Protein AF-A0A830DCE0-F1 (afdb_monomer)

Solvent-accessible surface area (backbone atoms only — not comparable to full-atom values): 4321 Å² total; per-residue (Å²): 84,70,96,43,61,75,89,39,48,51,75,51,76,55,96,53,22,41,38,39,34,26,44,45,82,46,101,74,88,48,73,44,77,79,42,77,50,77,46,83,44,67,62,94,41,39,58,72,92,64,49,45,75,50,74,56,97,32,43,71,49,75,49,74,57,70,72,80,133

Sequence (69 aa):
MSGVAKEDVEVYVDDGKMIAEGLKDFEDDEHDVVKRFRTHLPLDRVQADAIMSEMNNGVVKVRIPFQLF

Nearest PDB structures (foldseek):
  2bol-assembly1_A  TM=8.058E-01  e=2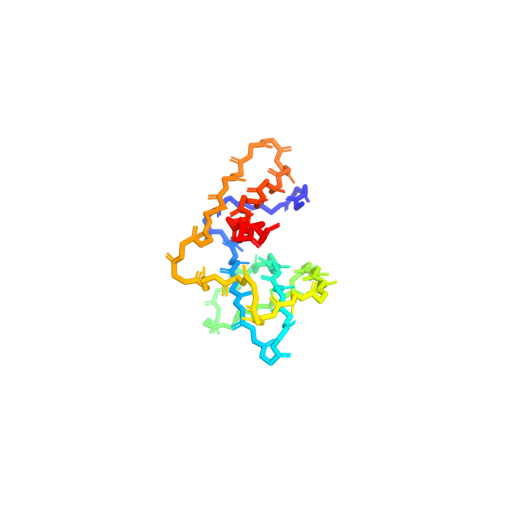.052E-02  Taenia saginata
  8rha-assembly1_A  TM=7.226E-01  e=1.542E-02  Homo sapiens
  4ydz-assembly1_B  TM=7.093E-01  e=4.568E-02  Caenorhabditis elegans
  4ydz-assembly1_A  TM=6.644E-01  e=2.579E-02  Caenorhabditis elegans
  3id8-assembly1_A  TM=8.019E-01  e=1.772E+00  Homo sapiens

Structure (mmCIF, N/CA/C/O backbone):
data_AF-A0A830DCE0-F1
#
_entry.id   AF-A0A830DCE0-F1
#
loop_
_atom_site.group_PDB
_atom_site.id
_atom_site.type_symbol
_atom_site.label_atom_id
_atom_site.label_alt_id
_atom_site.label_comp_id
_atom_site.label_asym_id
_atom_site.label_entity_id
_atom_site.label_seq_id
_atom_site.pdbx_PDB_ins_code
_atom_site.Cartn_x
_atom_site.Cartn_y
_atom_site.Cartn_z
_atom_site.occupancy
_atom_site.B_iso_or_equiv
_atom_site.auth_seq_id
_atom_site.auth_comp_id
_atom_site.auth_asym_id
_atom_site.auth_atom_id
_atom_site.pdbx_PDB_model_num
ATOM 1 N N . MET A 1 1 ? 9.646 2.270 -2.334 1.00 88.00 1 MET A N 1
ATOM 2 C CA . MET A 1 1 ? 9.550 1.795 -3.729 1.00 88.00 1 MET A CA 1
ATOM 3 C C . MET A 1 1 ? 10.492 2.561 -4.669 1.00 88.00 1 MET A C 1
ATOM 5 O O . MET A 1 1 ? 10.072 3.013 -5.721 1.00 88.00 1 MET A O 1
ATOM 9 N N . SER A 1 2 ? 11.779 2.737 -4.330 1.00 88.38 2 SER A N 1
ATOM 10 C CA . SER A 1 2 ? 12.714 3.404 -5.259 1.00 88.38 2 SER A CA 1
ATOM 11 C C . SER A 1 2 ? 12.954 2.535 -6.497 1.00 88.38 2 SER A C 1
ATOM 13 O O . SER A 1 2 ? 13.094 1.320 -6.345 1.00 88.38 2 SER A O 1
ATOM 15 N N . GLY A 1 3 ? 13.003 3.131 -7.689 1.00 87.62 3 GLY A N 1
ATOM 16 C CA . GLY A 1 3 ? 13.196 2.410 -8.954 1.00 87.62 3 GLY A CA 1
ATOM 17 C C . GLY A 1 3 ? 11.967 1.649 -9.468 1.00 87.62 3 GLY A C 1
ATOM 18 O O . GLY A 1 3 ? 12.132 0.784 -10.316 1.00 87.62 3 GLY A O 1
ATOM 19 N N . VAL A 1 4 ? 10.776 1.943 -8.942 1.00 89.50 4 VAL A N 1
ATOM 20 C CA . VAL A 1 4 ? 9.477 1.501 -9.480 1.00 89.50 4 VAL A CA 1
ATOM 21 C C . VAL A 1 4 ? 8.703 2.765 -9.858 1.00 89.50 4 VAL A C 1
ATOM 23 O O . VAL A 1 4 ? 8.798 3.757 -9.119 1.00 89.50 4 VAL A O 1
ATOM 26 N N . ALA A 1 5 ? 8.013 2.772 -11.002 1.00 89.00 5 ALA A N 1
ATOM 27 C CA . ALA A 1 5 ? 7.185 3.910 -11.389 1.00 89.00 5 ALA A CA 1
ATOM 28 C C . ALA A 1 5 ? 5.967 4.018 -10.460 1.00 89.00 5 ALA A C 1
ATOM 30 O O . ALA A 1 5 ? 5.655 3.093 -9.714 1.00 89.00 5 ALA A O 1
ATOM 31 N N . LYS A 1 6 ? 5.311 5.179 -10.420 1.00 89.69 6 LYS A N 1
ATOM 32 C CA . LYS A 1 6 ? 4.198 5.386 -9.480 1.00 89.69 6 LYS A CA 1
ATOM 33 C C . LYS A 1 6 ? 2.971 4.576 -9.894 1.00 89.69 6 LYS A C 1
ATOM 35 O O . LYS A 1 6 ? 2.246 4.089 -9.035 1.00 89.69 6 LYS A O 1
ATOM 40 N N . GLU A 1 7 ? 2.742 4.518 -11.192 1.00 89.94 7 GLU A N 1
ATOM 41 C CA . GLU A 1 7 ? 1.694 3.774 -11.875 1.00 89.94 7 GLU A CA 1
ATOM 42 C C . GLU A 1 7 ? 1.791 2.265 -11.624 1.00 89.94 7 GLU A C 1
ATOM 44 O O . GLU A 1 7 ? 0.757 1.625 -11.490 1.00 89.94 7 GLU A O 1
ATOM 49 N N . ASP A 1 8 ? 3.003 1.742 -11.422 1.00 90.75 8 ASP A N 1
ATOM 50 C CA . ASP A 1 8 ? 3.239 0.318 -11.167 1.00 90.75 8 ASP A CA 1
ATOM 51 C C . ASP A 1 8 ? 3.211 -0.028 -9.667 1.00 90.75 8 ASP A C 1
ATOM 53 O O . ASP A 1 8 ? 3.655 -1.101 -9.261 1.00 90.75 8 ASP A O 1
ATOM 57 N N . VAL A 1 9 ? 2.782 0.893 -8.796 1.00 91.31 9 VAL A N 1
ATOM 58 C CA . VAL A 1 9 ? 2.693 0.640 -7.353 1.00 91.31 9 VAL A CA 1
ATOM 59 C C . VAL A 1 9 ? 1.247 0.469 -6.925 1.00 91.31 9 VAL A C 1
ATOM 61 O O . VAL A 1 9 ? 0.449 1.404 -6.990 1.00 91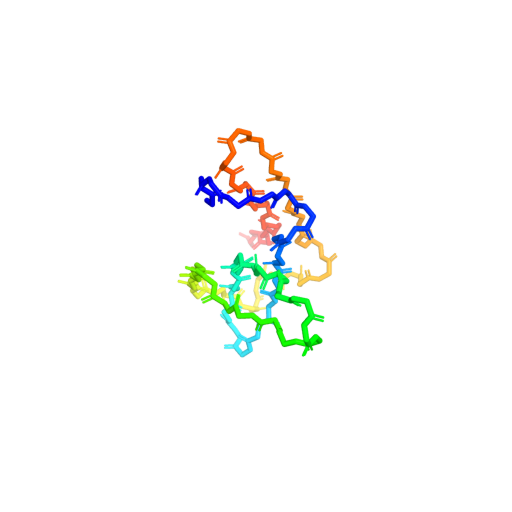.31 9 VAL A O 1
ATOM 64 N N . GLU A 1 10 ? 0.956 -0.690 -6.347 1.00 92.06 10 GLU A N 1
ATOM 65 C CA . GLU A 1 10 ? -0.334 -0.998 -5.744 1.00 92.06 10 GLU A CA 1
ATOM 66 C C . GLU A 1 10 ? -0.234 -1.012 -4.220 1.00 92.06 10 GLU A C 1
ATOM 68 O O . GLU A 1 10 ? 0.740 -1.494 -3.633 1.00 92.06 10 GLU A O 1
ATOM 73 N N . VAL A 1 11 ? -1.259 -0.476 -3.557 1.00 90.94 11 VAL A N 1
ATOM 74 C CA . VAL A 1 11 ? -1.410 -0.534 -2.101 1.00 90.94 11 VAL A CA 1
ATOM 75 C C . VAL A 1 11 ? -2.808 -1.036 -1.791 1.00 90.94 11 VAL A C 1
ATOM 77 O O . VAL A 1 11 ? -3.790 -0.418 -2.195 1.00 90.94 11 VAL A O 1
ATOM 80 N N . TYR A 1 12 ? -2.901 -2.139 -1.059 1.00 90.25 12 TYR A N 1
ATOM 81 C CA . TYR A 1 12 ? -4.174 -2.767 -0.721 1.00 90.25 12 TYR A CA 1
ATOM 82 C C . TYR A 1 12 ? -4.125 -3.416 0.663 1.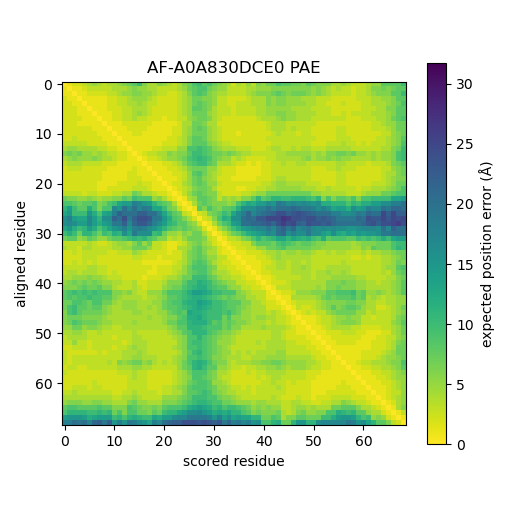00 90.25 12 TYR A C 1
ATOM 84 O O . TYR A 1 12 ? -3.069 -3.519 1.293 1.00 90.25 12 TYR A O 1
ATOM 92 N N . VAL A 1 13 ? -5.290 -3.818 1.166 1.00 89.12 13 VAL A N 1
ATOM 93 C CA . VAL A 1 13 ? -5.421 -4.543 2.431 1.00 89.12 13 VAL A CA 1
ATOM 94 C C . VAL A 1 13 ? -5.908 -5.950 2.138 1.00 89.12 13 VAL A C 1
ATOM 96 O O . VAL A 1 13 ? -6.918 -6.124 1.464 1.00 89.12 13 VAL A O 1
ATOM 99 N N . ASP A 1 14 ? -5.199 -6.937 2.667 1.00 89.62 14 ASP A N 1
ATOM 100 C CA . ASP A 1 14 ? -5.540 -8.351 2.551 1.00 89.62 14 ASP A CA 1
ATOM 101 C C . ASP A 1 14 ? -5.291 -9.042 3.895 1.00 89.62 14 ASP A C 1
ATOM 103 O O . ASP A 1 14 ? -4.241 -8.846 4.511 1.00 89.62 14 ASP A O 1
ATOM 107 N N . ASP A 1 15 ? -6.280 -9.796 4.376 1.00 88.62 15 ASP A N 1
ATOM 108 C CA . ASP A 1 15 ? -6.219 -10.574 5.624 1.00 88.62 15 ASP A CA 1
ATOM 109 C C . ASP A 1 15 ? -5.580 -9.821 6.820 1.00 88.62 15 ASP A C 1
ATO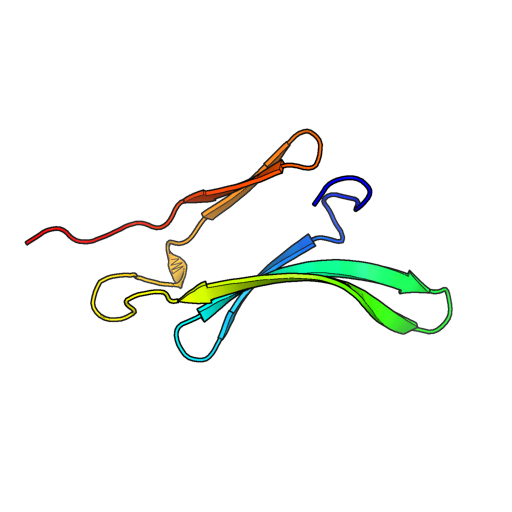M 111 O O . ASP A 1 15 ? -4.637 -10.277 7.473 1.00 88.62 15 ASP A O 1
ATOM 115 N N . GLY A 1 16 ? -6.029 -8.587 7.074 1.00 86.19 16 GLY A N 1
ATOM 116 C CA . GLY A 1 16 ? -5.518 -7.768 8.183 1.00 86.19 16 GLY A CA 1
ATOM 117 C C . GLY A 1 16 ? -4.100 -7.238 8.009 1.00 86.19 16 GLY A C 1
ATOM 118 O O . GLY A 1 16 ? -3.485 -6.769 8.971 1.00 86.19 16 GLY A O 1
ATOM 119 N N . LYS A 1 17 ? -3.568 -7.271 6.788 1.00 89.81 17 LYS A N 1
ATOM 120 C CA . LYS A 1 17 ? -2.266 -6.705 6.444 1.00 89.81 17 LYS A CA 1
ATOM 121 C C . LYS A 1 17 ? -2.430 -5.647 5.373 1.00 89.81 17 LYS A C 1
ATOM 123 O O . LYS A 1 17 ? -3.112 -5.852 4.379 1.00 89.81 17 LYS A O 1
ATOM 128 N N . MET A 1 18 ? -1.746 -4.526 5.559 1.00 91.56 18 MET A N 1
ATOM 129 C CA . MET A 1 18 ? -1.489 -3.599 4.469 1.00 91.56 18 MET A CA 1
ATOM 130 C C . MET A 1 18 ? -0.342 -4.153 3.639 1.00 91.56 18 MET A C 1
ATOM 132 O O . MET A 1 18 ? 0.727 -4.477 4.176 1.00 91.56 18 MET A O 1
ATOM 136 N N . ILE A 1 19 ? -0.564 -4.224 2.339 1.00 93.12 19 ILE A N 1
ATOM 137 C CA . ILE A 1 19 ? 0.391 -4.692 1.357 1.00 93.12 19 ILE A CA 1
ATOM 138 C C . ILE A 1 19 ? 0.680 -3.536 0.400 1.00 93.12 19 ILE A C 1
ATOM 140 O O . ILE A 1 19 ? -0.235 -2.854 -0.048 1.00 93.12 19 ILE A O 1
ATOM 144 N N . ALA A 1 20 ? 1.961 -3.289 0.135 1.00 92.44 20 ALA A N 1
ATOM 145 C CA . ALA A 1 20 ? 2.409 -2.358 -0.893 1.00 92.44 20 ALA A CA 1
ATOM 146 C C . ALA A 1 20 ? 3.352 -3.094 -1.845 1.00 92.44 20 ALA A C 1
ATOM 148 O O . ALA A 1 20 ? 4.398 -3.596 -1.413 1.00 92.44 20 ALA A O 1
ATOM 149 N N . GLU A 1 21 ? 2.993 -3.152 -3.122 1.00 94.31 21 GLU A N 1
ATOM 150 C CA . GLU A 1 21 ? 3.695 -3.909 -4.158 1.00 94.31 21 GLU A CA 1
ATOM 151 C C . GLU A 1 21 ? 4.120 -2.994 -5.293 1.00 94.31 21 GLU A C 1
ATOM 153 O O . GLU A 1 21 ? 3.448 -2.022 -5.610 1.00 94.31 21 GLU A O 1
ATOM 158 N N . GLY A 1 22 ? 5.314 -3.248 -5.813 1.00 91.75 22 GLY A N 1
ATOM 159 C CA . GLY A 1 22 ? 5.797 -2.663 -7.047 1.00 91.75 22 GLY A CA 1
ATOM 160 C C . GLY A 1 22 ? 5.761 -3.753 -8.097 1.00 91.75 22 GLY A C 1
ATOM 161 O O . GLY A 1 22 ? 6.419 -4.784 -7.915 1.00 91.75 22 GLY A O 1
ATOM 162 N N . LEU A 1 23 ? 4.986 -3.518 -9.138 1.00 89.31 23 LEU A N 1
ATOM 163 C CA . LEU A 1 23 ? 4.832 -4.369 -10.298 1.00 89.31 23 LEU A CA 1
ATOM 164 C C . LEU A 1 23 ? 5.830 -3.935 -11.371 1.00 89.31 23 LEU A C 1
ATOM 166 O O . LEU A 1 23 ? 6.413 -2.846 -11.317 1.00 89.31 23 LEU A O 1
ATOM 170 N N . LYS A 1 24 ? 6.082 -4.825 -12.318 1.00 82.81 24 LYS A N 1
ATOM 171 C CA . LYS A 1 24 ? 6.762 -4.481 -13.555 1.00 82.81 24 LYS A CA 1
ATOM 172 C C . LYS A 1 24 ? 6.116 -5.267 -14.680 1.00 82.81 24 LYS A C 1
ATOM 174 O O . LYS A 1 24 ? 6.154 -6.495 -14.666 1.00 82.81 24 LYS A O 1
ATOM 179 N N . ASP A 1 25 ? 5.568 -4.540 -15.639 1.00 70.38 25 ASP A N 1
ATOM 180 C CA . ASP A 1 25 ? 4.981 -5.119 -16.837 1.00 70.38 25 ASP A CA 1
ATOM 181 C C . ASP A 1 25 ? 6.113 -5.635 -17.728 1.00 70.38 25 ASP A C 1
ATOM 183 O O . ASP A 1 25 ? 7.036 -4.897 -18.101 1.00 70.38 25 ASP A O 1
ATOM 187 N N . PHE A 1 26 ? 6.066 -6.924 -18.043 1.00 62.06 26 PHE A N 1
ATOM 188 C CA . PHE A 1 26 ? 6.778 -7.475 -19.187 1.00 62.06 26 PHE A CA 1
ATOM 189 C C . PHE A 1 26 ? 5.820 -7.499 -20.385 1.00 62.06 26 PHE A C 1
ATOM 191 O O . PHE A 1 26 ? 4.608 -7.517 -20.203 1.00 62.06 26 PHE A O 1
ATOM 198 N N . GLU A 1 27 ? 6.351 -7.476 -21.612 1.00 57.69 27 GLU A N 1
ATOM 199 C CA . GLU A 1 27 ? 5.564 -7.388 -22.862 1.00 57.69 27 GLU A CA 1
ATOM 200 C C . GLU A 1 27 ? 4.551 -8.544 -23.079 1.00 57.69 27 GLU A C 1
ATOM 202 O O . GLU A 1 27 ? 3.832 -8.521 -24.071 1.00 57.69 27 GLU A O 1
ATOM 207 N N . ASP A 1 28 ? 4.460 -9.516 -22.163 1.00 56.69 28 ASP A N 1
ATOM 208 C CA . ASP A 1 28 ? 3.700 -10.771 -22.277 1.00 56.69 28 ASP A CA 1
ATOM 209 C C . ASP A 1 28 ? 2.579 -10.923 -21.214 1.00 56.69 28 ASP A C 1
ATOM 211 O O . ASP A 1 28 ? 2.350 -12.010 -20.691 1.00 56.69 28 ASP A O 1
ATOM 215 N N . ASP A 1 29 ? 1.864 -9.840 -20.878 1.00 58.09 29 ASP A N 1
ATOM 216 C CA . ASP A 1 29 ? 0.692 -9.832 -19.966 1.00 58.09 29 ASP A CA 1
ATOM 217 C C . ASP A 1 29 ? 0.939 -10.425 -18.553 1.00 58.09 29 ASP A C 1
ATOM 219 O O . ASP A 1 29 ? 0.00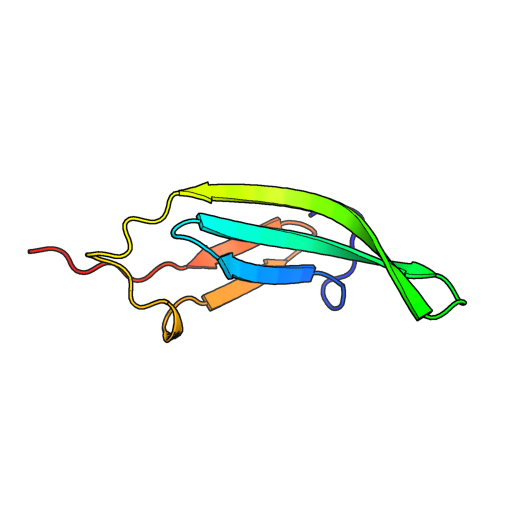0 -10.680 -17.793 1.00 58.09 29 ASP A O 1
ATOM 223 N N . GLU A 1 30 ? 2.202 -10.628 -18.168 1.00 62.84 30 GLU A N 1
ATOM 224 C CA . GLU A 1 30 ? 2.599 -11.175 -16.872 1.00 62.84 30 GLU A CA 1
ATOM 225 C C . GLU A 1 30 ? 3.189 -10.061 -15.994 1.00 62.84 30 GLU A C 1
ATOM 227 O O . GLU A 1 30 ? 4.231 -9.465 -16.292 1.00 62.84 30 GLU A O 1
ATOM 232 N N . HIS A 1 31 ? 2.484 -9.752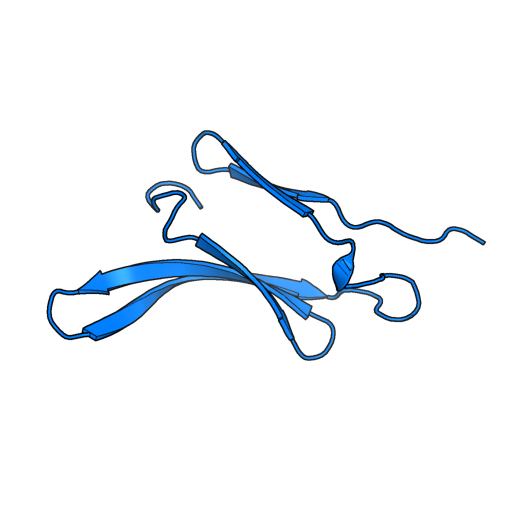 -14.903 1.00 67.94 31 HIS A N 1
ATOM 233 C CA . HIS A 1 31 ? 2.917 -8.783 -13.900 1.00 67.94 31 HIS A CA 1
ATOM 234 C C . HIS A 1 31 ? 3.793 -9.461 -12.857 1.00 67.94 31 HIS A C 1
ATOM 236 O O . HIS A 1 31 ? 3.307 -10.172 -11.975 1.00 67.94 31 HIS A O 1
ATOM 242 N N . ASP A 1 32 ? 5.092 -9.191 -12.918 1.00 83.44 32 ASP A N 1
ATOM 243 C CA . ASP A 1 32 ? 6.034 -9.683 -11.922 1.00 83.44 32 ASP A CA 1
ATOM 244 C C . ASP A 1 32 ? 6.136 -8.709 -10.742 1.00 83.44 32 ASP A C 1
ATOM 246 O O . ASP A 1 32 ? 6.382 -7.506 -10.893 1.00 83.44 32 ASP A O 1
ATOM 250 N N . VAL A 1 33 ? 6.002 -9.239 -9.524 1.00 86.00 33 VAL A N 1
ATOM 251 C CA . VAL A 1 33 ? 6.168 -8.452 -8.296 1.00 86.00 33 VAL A CA 1
ATOM 252 C C . VAL A 1 33 ? 7.657 -8.251 -8.027 1.00 86.00 33 VAL A C 1
ATOM 254 O O . VAL A 1 33 ? 8.333 -9.109 -7.455 1.00 86.00 33 VAL A O 1
ATOM 257 N N . VAL A 1 34 ? 8.178 -7.079 -8.387 1.00 90.44 34 VAL A N 1
ATOM 258 C CA . VAL A 1 34 ? 9.601 -6.749 -8.208 1.00 90.44 34 VAL A CA 1
ATOM 259 C C . VAL A 1 34 ? 9.931 -6.283 -6.791 1.00 90.44 34 VAL A C 1
ATOM 261 O O . VAL A 1 34 ? 11.079 -6.402 -6.351 1.00 90.44 34 VAL A O 1
ATOM 264 N N . LYS A 1 35 ? 8.951 -5.732 -6.056 1.00 91.19 35 LYS A N 1
ATOM 265 C CA . LYS A 1 35 ? 9.100 -5.300 -4.651 1.00 91.19 35 LYS A CA 1
ATOM 266 C C . LYS A 1 35 ? 7.801 -5.482 -3.880 1.00 91.19 35 LYS A C 1
ATOM 268 O O . LYS A 1 35 ? 6.731 -5.218 -4.405 1.00 91.19 35 LYS A O 1
ATOM 273 N N . ARG A 1 36 ? 7.901 -5.854 -2.603 1.00 93.81 36 ARG A N 1
ATOM 274 C CA . ARG A 1 36 ? 6.742 -6.098 -1.736 1.00 93.81 36 ARG A CA 1
ATOM 275 C C . ARG A 1 36 ? 7.046 -5.732 -0.289 1.00 93.81 36 ARG A C 1
ATOM 277 O O . ARG A 1 36 ? 8.055 -6.164 0.266 1.00 93.81 36 ARG A O 1
ATOM 284 N N . PHE A 1 37 ? 6.147 -4.976 0.327 1.00 90.94 37 PHE A N 1
ATOM 285 C CA . PHE A 1 37 ? 6.161 -4.635 1.748 1.00 90.94 37 PHE A CA 1
ATOM 286 C C . PHE A 1 37 ? 4.837 -5.044 2.383 1.00 90.94 37 PHE A C 1
ATOM 288 O O . PHE A 1 37 ? 3.781 -4.891 1.774 1.00 90.94 37 PHE A O 1
ATOM 295 N N . ARG A 1 38 ? 4.895 -5.571 3.609 1.00 93.12 38 ARG A N 1
ATOM 296 C CA . ARG A 1 38 ? 3.720 -6.027 4.357 1.00 93.12 38 ARG A CA 1
ATOM 297 C C . ARG A 1 38 ? 3.812 -5.567 5.802 1.00 93.12 38 ARG A C 1
ATOM 299 O O . ARG A 1 38 ? 4.862 -5.717 6.424 1.00 93.12 38 ARG A O 1
ATOM 306 N N . THR A 1 39 ? 2.716 -5.050 6.341 1.00 90.31 39 THR A N 1
ATOM 307 C CA . THR A 1 39 ? 2.597 -4.724 7.767 1.00 90.31 39 THR A CA 1
ATOM 308 C C . THR A 1 39 ? 1.210 -5.078 8.275 1.00 90.31 39 THR A C 1
ATOM 310 O O . THR A 1 39 ? 0.240 -5.007 7.527 1.00 90.31 39 THR A O 1
ATOM 313 N N . HIS A 1 40 ? 1.108 -5.452 9.547 1.00 90.50 40 HIS A N 1
ATOM 314 C CA . HIS A 1 40 ? -0.183 -5.723 10.171 1.00 90.50 40 HIS A CA 1
ATOM 315 C C . HIS A 1 40 ? -0.957 -4.421 10.381 1.00 90.50 40 HIS A C 1
ATOM 317 O O . HIS A 1 40 ? -0.377 -3.410 10.791 1.00 90.50 40 HIS A O 1
ATOM 323 N N . LEU A 1 41 ? -2.261 -4.474 10.118 1.00 85.31 41 LEU A N 1
ATOM 324 C CA . LEU A 1 41 ? -3.214 -3.430 10.456 1.00 85.31 41 LEU A CA 1
ATOM 325 C C . LEU A 1 41 ? -4.175 -3.944 11.533 1.00 85.31 41 LEU A C 1
ATOM 327 O O . LEU A 1 41 ? -4.742 -5.026 11.384 1.00 85.31 41 LEU A O 1
ATOM 331 N N . PRO A 1 42 ? -4.413 -3.171 12.598 1.00 83.88 42 PRO A N 1
ATOM 332 C CA . PRO A 1 42 ? -5.486 -3.455 13.543 1.00 83.88 42 PRO A CA 1
ATOM 333 C C . PRO A 1 42 ? -6.832 -3.097 12.894 1.00 83.88 42 PRO A C 1
ATOM 335 O O . PRO A 1 42 ? -7.312 -1.966 12.994 1.00 83.88 42 PRO A O 1
ATOM 338 N N . LEU A 1 43 ? -7.415 -4.054 12.164 1.00 78.62 43 LEU A N 1
ATOM 339 C CA . LEU A 1 43 ? -8.662 -3.861 11.410 1.00 78.62 43 LEU A CA 1
ATOM 340 C C . LEU A 1 43 ? -9.854 -3.456 12.290 1.00 78.62 43 LEU A C 1
ATOM 342 O O . LEU A 1 43 ? -10.799 -2.858 11.792 1.00 78.62 43 LEU A 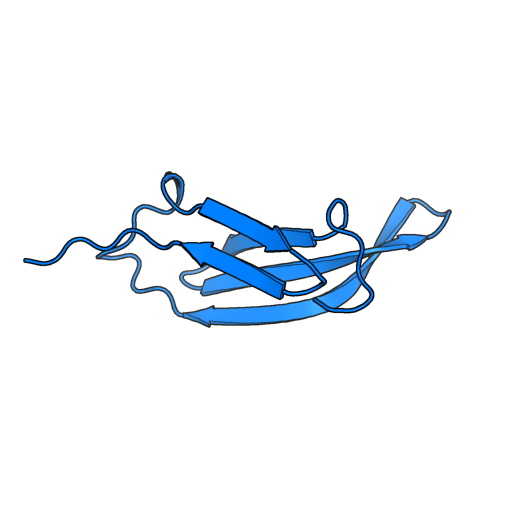O 1
ATOM 346 N N . ASP A 1 44 ? -9.797 -3.722 13.597 1.00 84.62 44 ASP A N 1
ATOM 347 C CA . ASP A 1 44 ? -10.782 -3.263 14.583 1.00 84.62 44 ASP A CA 1
ATOM 348 C C . ASP A 1 44 ? -10.808 -1.732 14.747 1.00 84.62 44 ASP A C 1
ATOM 350 O O . ASP A 1 44 ? -11.7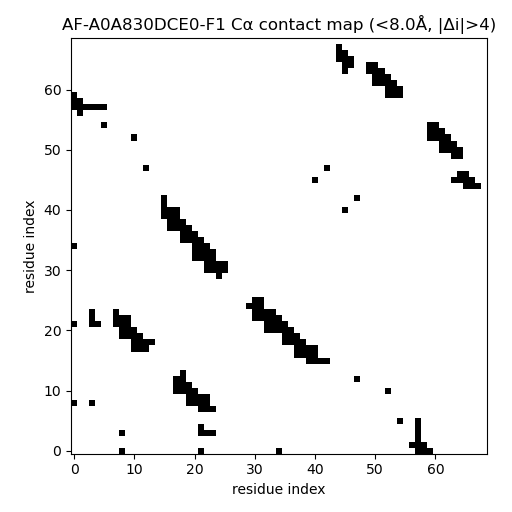44 -1.191 15.332 1.00 84.62 44 ASP A O 1
ATOM 354 N N . ARG A 1 45 ? -9.787 -1.025 14.241 1.00 83.50 45 ARG A N 1
ATOM 355 C CA . ARG A 1 45 ? -9.600 0.428 14.421 1.00 83.50 45 ARG A CA 1
ATOM 356 C C . ARG A 1 45 ? -9.360 1.188 13.123 1.00 83.50 45 ARG A C 1
ATOM 358 O O . ARG A 1 45 ? -9.172 2.406 13.168 1.00 83.50 45 ARG A O 1
ATOM 365 N N . VAL A 1 46 ? -9.329 0.480 11.995 1.00 83.94 46 VAL A N 1
ATOM 366 C CA . VAL A 1 46 ? -8.990 1.023 10.679 1.00 83.94 46 VAL A CA 1
ATOM 367 C C . VAL A 1 46 ? -10.142 0.772 9.718 1.00 83.94 46 VAL A C 1
ATOM 369 O O . VAL A 1 46 ? -10.533 -0.366 9.484 1.00 83.94 46 VAL A O 1
ATOM 372 N N . GLN A 1 47 ? -10.644 1.842 9.108 1.00 83.62 47 GLN A N 1
ATOM 373 C CA . GLN A 1 47 ? -11.555 1.738 7.971 1.00 83.62 47 GLN A CA 1
ATOM 374 C C . GLN A 1 47 ? -10.717 1.632 6.697 1.00 83.62 47 GLN A C 1
ATOM 376 O O . GLN A 1 47 ? -10.073 2.606 6.307 1.00 83.62 47 GLN A O 1
ATOM 381 N N . ALA A 1 48 ? -10.695 0.447 6.079 1.00 80.44 48 ALA A N 1
ATOM 382 C CA . ALA A 1 48 ? -9.860 0.170 4.908 1.00 80.44 48 ALA A CA 1
ATOM 383 C C . ALA A 1 48 ? -10.115 1.164 3.760 1.00 80.44 48 ALA A C 1
ATOM 385 O O . ALA A 1 48 ? -9.163 1.695 3.195 1.00 80.44 48 ALA A O 1
ATOM 386 N N . ASP A 1 49 ? -11.381 1.507 3.510 1.00 83.75 49 ASP A N 1
ATOM 387 C CA . ASP A 1 49 ? -11.798 2.438 2.448 1.00 83.75 49 ASP A CA 1
ATOM 388 C C . ASP A 1 49 ? -11.317 3.883 2.665 1.00 83.75 49 ASP A C 1
ATOM 390 O O . ASP A 1 49 ? -11.338 4.699 1.746 1.00 83.75 49 ASP A O 1
ATOM 394 N N . ALA A 1 50 ? -10.883 4.221 3.881 1.00 85.94 50 ALA A N 1
ATOM 395 C CA . ALA A 1 50 ? -10.365 5.541 4.221 1.00 85.94 50 ALA A CA 1
ATOM 396 C C . ALA A 1 50 ? -8.824 5.605 4.181 1.00 85.94 50 ALA A C 1
ATOM 398 O O . ALA A 1 50 ? -8.240 6.666 4.429 1.00 85.94 50 ALA A O 1
ATOM 399 N N . ILE A 1 51 ? -8.146 4.490 3.879 1.00 87.38 51 ILE A N 1
ATOM 400 C CA . ILE A 1 51 ? -6.695 4.462 3.685 1.00 87.38 51 ILE A CA 1
ATOM 401 C C . ILE A 1 51 ? -6.354 5.220 2.403 1.00 87.38 51 ILE A C 1
ATOM 403 O O . ILE A 1 51 ? -6.904 4.968 1.336 1.00 87.38 51 ILE A O 1
ATOM 407 N N . MET A 1 52 ? -5.397 6.138 2.507 1.00 90.88 52 MET A N 1
ATOM 408 C CA . MET A 1 52 ? -4.889 6.890 1.362 1.00 90.88 52 MET A CA 1
ATOM 409 C C . MET A 1 52 ? -3.398 6.642 1.192 1.00 90.88 52 MET A C 1
ATOM 411 O O . MET A 1 52 ? -2.653 6.614 2.173 1.00 90.88 52 MET A O 1
ATOM 415 N N . SER A 1 53 ? -2.935 6.549 -0.050 1.00 91.25 53 SER A N 1
ATOM 416 C CA . SER A 1 53 ? -1.512 6.447 -0.369 1.00 91.25 53 SER A CA 1
ATOM 417 C C . SER A 1 53 ? -1.077 7.529 -1.349 1.00 91.25 53 SER A C 1
ATOM 419 O O . SER A 1 53 ? -1.757 7.808 -2.334 1.00 91.25 53 SER A O 1
ATOM 421 N N . GLU A 1 54 ? 0.095 8.108 -1.109 1.00 93.88 54 GLU A N 1
ATOM 422 C CA . GLU A 1 54 ? 0.783 8.996 -2.045 1.00 93.88 54 GLU A CA 1
ATOM 423 C C . GLU A 1 54 ? 2.210 8.493 -2.279 1.00 93.88 54 GLU A C 1
ATOM 425 O O . GLU A 1 54 ? 2.849 7.957 -1.373 1.00 93.88 54 GLU A O 1
ATOM 430 N N . MET A 1 55 ? 2.736 8.685 -3.488 1.00 90.69 55 MET A N 1
ATOM 431 C CA . MET A 1 55 ? 4.120 8.350 -3.816 1.00 90.69 55 MET A CA 1
ATOM 432 C C . MET A 1 55 ? 4.863 9.587 -4.301 1.00 90.69 55 MET A C 1
ATOM 434 O O . MET A 1 55 ? 4.386 10.308 -5.178 1.00 90.69 55 MET A O 1
ATOM 438 N N . ASN A 1 56 ? 6.042 9.822 -3.730 1.00 91.75 56 ASN A N 1
ATOM 439 C CA . ASN A 1 56 ? 6.935 10.907 -4.115 1.00 91.75 56 ASN A CA 1
ATOM 440 C C . ASN A 1 56 ? 8.389 10.419 -4.043 1.00 91.75 56 ASN A C 1
ATOM 442 O O . ASN A 1 56 ? 8.797 9.865 -3.023 1.00 91.75 56 ASN A O 1
ATOM 446 N N .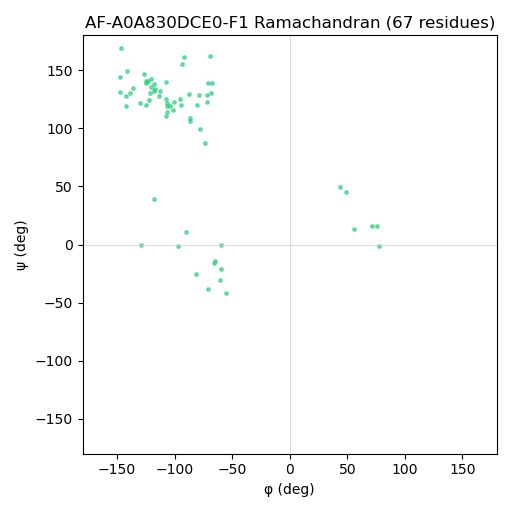 ASN A 1 57 ? 9.156 10.595 -5.125 1.00 90.88 57 ASN A N 1
ATOM 447 C CA . ASN A 1 57 ? 10.579 10.237 -5.207 1.00 90.88 57 ASN A CA 1
ATOM 448 C C . ASN A 1 57 ? 10.898 8.809 -4.715 1.00 90.88 57 ASN A C 1
ATOM 450 O O . ASN A 1 57 ? 11.827 8.592 -3.939 1.00 90.88 57 ASN A O 1
ATOM 454 N N . GLY A 1 58 ? 10.097 7.816 -5.117 1.00 87.69 58 GLY A N 1
ATOM 455 C CA . GLY A 1 58 ? 10.305 6.421 -4.711 1.00 87.69 58 GLY A CA 1
ATOM 456 C C . GLY A 1 58 ? 9.843 6.083 -3.285 1.00 87.69 58 GLY A C 1
ATOM 457 O O . GLY A 1 58 ? 9.947 4.926 -2.863 1.00 87.69 58 GLY A O 1
ATOM 458 N N . VAL A 1 59 ? 9.325 7.052 -2.529 1.00 92.50 59 VAL A N 1
ATOM 459 C CA . VAL A 1 59 ? 8.785 6.865 -1.176 1.00 92.50 59 VAL A CA 1
ATOM 460 C C . VAL A 1 59 ? 7.265 6.805 -1.249 1.00 92.50 59 VAL A C 1
ATOM 462 O O . VAL A 1 59 ? 6.632 7.749 -1.712 1.00 92.50 59 VAL A O 1
ATOM 465 N N . VAL A 1 60 ? 6.687 5.704 -0.764 1.00 92.69 60 VAL A N 1
ATOM 466 C CA . VAL A 1 60 ? 5.236 5.544 -0.611 1.00 92.69 60 VAL A CA 1
ATOM 467 C C . VAL A 1 60 ? 4.878 5.945 0.811 1.00 92.69 60 VAL A C 1
ATOM 469 O O . VAL A 1 60 ? 5.394 5.369 1.770 1.00 92.69 60 VAL A O 1
ATOM 472 N N . LYS A 1 61 ? 4.022 6.951 0.948 1.00 93.81 61 LYS A N 1
ATOM 473 C CA . LYS A 1 61 ? 3.450 7.378 2.222 1.00 93.81 61 LYS A CA 1
ATOM 474 C C . LYS A 1 61 ? 2.014 6.885 2.270 1.00 93.81 61 LYS A C 1
ATOM 476 O O . LYS A 1 61 ? 1.203 7.280 1.438 1.00 93.81 61 LYS A O 1
ATOM 481 N N . VAL A 1 62 ? 1.709 6.049 3.254 1.00 90.56 62 VAL A N 1
ATOM 482 C CA . VAL A 1 62 ? 0.350 5.564 3.496 1.00 90.56 62 VAL A CA 1
ATOM 483 C C . VAL A 1 62 ? -0.191 6.241 4.747 1.00 90.56 62 VAL A C 1
ATOM 485 O O . VAL A 1 62 ? 0.450 6.224 5.799 1.00 90.56 62 VAL A O 1
ATOM 488 N N . ARG A 1 63 ? -1.351 6.881 4.621 1.00 91.19 63 ARG A N 1
ATOM 489 C CA . ARG A 1 63 ? -2.087 7.497 5.724 1.00 91.19 63 ARG A CA 1
ATOM 490 C C . ARG A 1 63 ? -3.211 6.556 6.109 1.00 91.19 63 ARG A C 1
ATOM 492 O O . ARG A 1 63 ? -4.111 6.301 5.313 1.00 91.19 63 ARG A O 1
ATOM 499 N N . ILE A 1 64 ? -3.128 6.051 7.332 1.00 88.38 64 ILE A N 1
ATOM 500 C CA . ILE A 1 64 ? -4.105 5.129 7.897 1.00 88.38 64 ILE A CA 1
ATOM 501 C C . ILE A 1 64 ? -4.903 5.913 8.942 1.00 88.38 64 ILE A C 1
ATOM 503 O O . ILE A 1 64 ? -4.326 6.304 9.961 1.00 88.38 64 ILE A O 1
ATOM 507 N N . PRO A 1 65 ? -6.188 6.209 8.700 1.00 85.25 65 PRO A N 1
ATOM 508 C CA . PRO A 1 65 ? -7.029 6.837 9.703 1.00 85.25 65 PRO A CA 1
ATOM 509 C C . PRO A 1 65 ? -7.343 5.829 10.809 1.00 85.25 65 PRO A C 1
ATOM 511 O O . PRO A 1 65 ? -7.781 4.709 10.551 1.00 85.25 65 PRO A O 1
ATOM 514 N N . PHE A 1 66 ? -7.108 6.253 12.046 1.00 84.38 66 PHE A N 1
ATOM 515 C CA . PHE A 1 66 ? -7.315 5.460 13.249 1.00 84.38 66 PHE A CA 1
ATOM 516 C C . PHE A 1 66 ? -8.380 6.106 14.128 1.00 84.38 66 PHE A C 1
ATOM 518 O O . PHE A 1 66 ? -8.313 7.308 14.395 1.00 84.38 66 PHE A O 1
ATOM 525 N N . GLN A 1 67 ? -9.326 5.309 14.626 1.00 79.25 67 GLN A N 1
ATOM 526 C CA . GLN A 1 67 ? -10.197 5.746 15.717 1.00 79.25 67 GLN A CA 1
ATOM 527 C C . GLN A 1 67 ? -9.465 5.589 17.057 1.00 79.25 67 GLN A C 1
ATOM 529 O O . GLN A 1 67 ? -9.039 4.494 17.428 1.00 79.25 67 GLN A O 1
ATOM 534 N N . LEU A 1 68 ? -9.298 6.709 17.764 1.00 67.25 68 LEU A N 1
ATOM 535 C CA . LEU A 1 68 ? -8.851 6.745 19.154 1.00 67.25 68 LEU A CA 1
ATOM 536 C C . LEU A 1 68 ? -10.101 6.826 20.036 1.00 67.25 68 LEU A C 1
ATOM 538 O O . LEU A 1 68 ? -10.948 7.689 19.806 1.00 67.25 68 LEU A O 1
ATOM 542 N N . PHE A 1 69 ? -10.223 5.897 20.982 1.00 63.34 69 PHE A N 1
ATOM 543 C CA . PHE A 1 69 ? -11.271 5.893 22.005 1.00 63.34 69 PHE A CA 1
ATOM 544 C C . PHE A 1 69 ? -10.891 6.813 23.165 1.00 63.34 69 PHE A C 1
ATOM 546 O O . PHE A 1 69 ? -9.678 6.866 23.483 1.00 63.34 69 PHE A O 1
#

Foldseek 3Di:
DAPADPVQWDWADDPQKIKIFGWDDDPPPDTDGPDIDIDGHPPVFFDRVPWDWDDDNNDIDIDTDGDDD

Radius of gyration: 13.5 Å; Cα contacts (8 Å, |Δi|>4): 113; chains: 1; bounding box: 25×22×45 Å

Organism: NCBI:txid374723

InterPro domains:
  IPR002068 Alpha crystallin/Hsp20 domain [PF00011] (1-65)
  IPR002068 Alpha crystallin/Hsp20 domain [PS01031] (1-69)
  IPR006196 RNA-binding domain, S1, IF1 type [PS50832] (1-38)
  IPR008978 HSP20-like chaperone [G3DSA:2.60.40.790] (1-66)
  IPR008978 HSP20-like chaperone [SSF49764] (2-65)

Mean predicted aligned error: 5.53 Å

pLDDT: mean 85.34, std 9.5, range [56.69, 94.31]

Secondary structure (DSSP, 8-state):
-TTS-STTEEEEEETTEEEEEEEEE-TTS-EEEEEEEEEE--TTSB-GGG-EEEEETTEEEEE--B---